Protein AF-A0A9Q3UB35-F1 (afdb_monomer)

pLDDT: mean 80.02, std 16.18, range [38.69, 97.56]

Structure (mmCIF, N/CA/C/O backbone):
data_AF-A0A9Q3UB35-F1
#
_entry.id   AF-A0A9Q3UB35-F1
#
loop_
_atom_site.group_PDB
_atom_site.id
_atom_site.type_symbol
_atom_site.label_atom_id
_atom_site.label_alt_id
_atom_site.label_comp_id
_atom_site.label_asym_id
_atom_site.label_entity_id
_atom_site.label_seq_id
_atom_site.pdbx_PDB_ins_code
_atom_site.Cartn_x
_atom_site.Cartn_y
_atom_site.Cartn_z
_atom_site.occupancy
_atom_site.B_iso_or_equiv
_atom_site.auth_seq_id
_atom_site.auth_comp_id
_atom_site.auth_asym_id
_atom_site.auth_atom_id
_atom_site.pdbx_PDB_model_num
ATOM 1 N N . MET A 1 1 ? 24.089 13.506 -14.325 1.00 38.69 1 MET A N 1
ATOM 2 C CA . MET A 1 1 ? 22.798 12.800 -14.476 1.00 38.69 1 MET A CA 1
ATOM 3 C C . MET A 1 1 ? 21.799 13.393 -13.483 1.00 38.69 1 MET A C 1
ATOM 5 O O . MET A 1 1 ? 21.583 12.792 -12.443 1.00 38.69 1 MET A O 1
ATOM 9 N N . SER A 1 2 ? 21.249 14.590 -13.738 1.00 41.16 2 SER A N 1
ATOM 10 C CA . SER A 1 2 ? 20.480 15.304 -12.686 1.00 41.16 2 SER A CA 1
ATOM 11 C C . SER A 1 2 ? 19.306 16.156 -13.190 1.00 41.16 2 SER A C 1
ATOM 13 O O . SER A 1 2 ? 18.627 16.783 -12.391 1.00 41.16 2 SER A O 1
ATOM 15 N N . ILE A 1 3 ? 19.041 16.184 -14.501 1.00 39.31 3 ILE A N 1
ATOM 16 C CA . ILE A 1 3 ? 18.004 17.052 -15.094 1.00 39.31 3 ILE A CA 1
ATOM 17 C C . ILE A 1 3 ? 16.622 16.367 -15.086 1.00 39.31 3 ILE A C 1
ATOM 19 O O . ILE A 1 3 ? 15.598 17.035 -14.997 1.00 39.31 3 ILE A O 1
ATOM 23 N N . SER A 1 4 ? 16.579 15.028 -15.107 1.00 48.25 4 SER A N 1
ATOM 24 C CA . SER A 1 4 ? 15.322 14.264 -15.140 1.00 48.25 4 SER A CA 1
ATOM 25 C C . SER A 1 4 ? 14.547 14.349 -13.821 1.00 48.25 4 SER A C 1
ATOM 27 O O . SER A 1 4 ? 13.357 14.635 -13.838 1.00 48.25 4 SER A O 1
ATOM 29 N N . CYS A 1 5 ? 15.205 14.158 -12.672 1.00 44.62 5 CYS A N 1
ATOM 30 C CA . CYS A 1 5 ? 14.514 14.096 -11.378 1.00 44.62 5 CYS A CA 1
ATOM 31 C C . CYS A 1 5 ? 13.959 15.455 -10.924 1.00 44.62 5 CYS A C 1
ATOM 33 O O . CYS A 1 5 ? 12.859 15.511 -10.377 1.00 44.62 5 CYS A O 1
ATOM 35 N N . GLU A 1 6 ? 14.672 16.560 -11.180 1.00 51.09 6 GLU A N 1
ATOM 36 C CA . GLU A 1 6 ? 14.170 17.903 -10.853 1.00 51.09 6 GLU A CA 1
ATOM 37 C C . GLU A 1 6 ? 12.922 18.272 -11.660 1.00 51.09 6 GLU A C 1
ATOM 39 O O . GLU A 1 6 ? 12.007 18.905 -11.128 1.00 51.09 6 GLU A O 1
ATOM 44 N N . ASN A 1 7 ? 12.868 17.875 -12.932 1.00 56.03 7 ASN A N 1
ATOM 45 C CA . ASN A 1 7 ? 11.718 18.139 -13.790 1.00 56.03 7 ASN A CA 1
ATOM 46 C C . ASN A 1 7 ? 10.504 17.312 -13.353 1.00 56.03 7 ASN A C 1
ATOM 48 O O . ASN A 1 7 ? 9.412 17.870 -13.238 1.00 56.03 7 ASN A O 1
ATOM 52 N N . THR A 1 8 ? 10.702 16.038 -12.994 1.00 55.38 8 THR A N 1
ATOM 53 C CA . THR A 1 8 ? 9.650 15.175 -12.437 1.00 55.38 8 THR A CA 1
ATOM 54 C C . THR A 1 8 ? 9.109 15.732 -11.118 1.00 55.38 8 THR A C 1
ATOM 56 O O . THR A 1 8 ? 7.895 15.861 -10.955 1.00 55.38 8 THR A O 1
ATOM 59 N N . ALA A 1 9 ? 9.986 1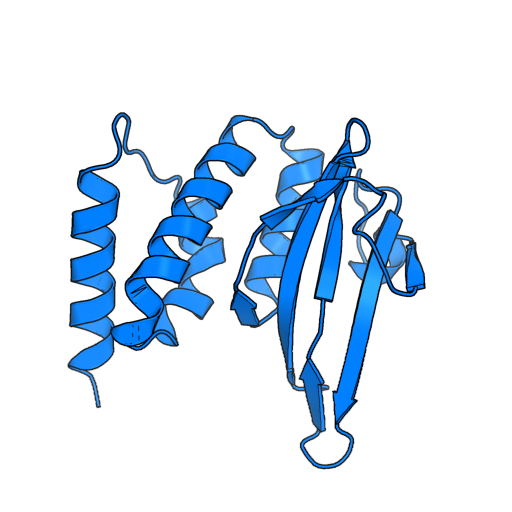6.144 -10.194 1.00 55.88 9 ALA A N 1
ATOM 60 C CA . ALA A 1 9 ? 9.592 16.727 -8.911 1.00 55.88 9 ALA A CA 1
ATOM 61 C C . ALA A 1 9 ? 8.825 18.051 -9.081 1.00 55.88 9 ALA A C 1
ATOM 63 O O . ALA A 1 9 ? 7.776 18.241 -8.466 1.00 55.88 9 ALA A O 1
ATOM 64 N N . LYS A 1 10 ? 9.278 18.945 -9.973 1.00 61.22 10 LYS A N 1
ATOM 65 C CA . LYS A 1 10 ? 8.574 20.200 -10.301 1.00 61.22 10 LYS A CA 1
ATOM 66 C C . LYS A 1 10 ? 7.225 19.941 -10.989 1.00 61.22 10 LYS A C 1
ATOM 68 O O . LYS A 1 10 ? 6.247 20.627 -10.683 1.00 61.22 10 LYS A O 1
ATOM 73 N N . ALA A 1 11 ? 7.136 18.948 -11.878 1.00 61.41 11 ALA A N 1
ATOM 74 C CA . ALA A 1 11 ? 5.893 18.558 -12.550 1.00 61.41 11 ALA A CA 1
ATOM 75 C C . ALA A 1 11 ? 4.868 17.971 -11.568 1.00 61.41 11 ALA A C 1
ATOM 77 O O . ALA A 1 11 ? 3.692 18.341 -11.600 1.00 61.41 11 ALA A O 1
ATOM 78 N N . LEU A 1 12 ? 5.318 17.131 -10.636 1.00 61.31 12 LEU A N 1
ATOM 79 C CA . LEU A 1 12 ? 4.515 16.680 -9.504 1.00 61.31 12 LEU A CA 1
ATOM 80 C C . LEU A 1 12 ? 4.057 17.835 -8.642 1.00 61.31 12 LEU A C 1
ATOM 82 O O . LEU A 1 12 ? 2.859 17.959 -8.441 1.00 61.31 12 LEU A O 1
ATOM 86 N N . GLN A 1 13 ? 4.967 18.692 -8.176 1.00 62.31 13 GLN A N 1
ATOM 87 C CA . GLN A 1 13 ? 4.624 19.834 -7.331 1.00 62.31 13 GLN A CA 1
ATOM 88 C C . GLN A 1 13 ? 3.555 20.708 -8.004 1.00 62.31 13 GLN A C 1
ATOM 90 O O . GLN A 1 13 ? 2.598 21.131 -7.364 1.00 62.31 13 GLN A O 1
ATOM 95 N N . LYS A 1 14 ? 3.652 20.907 -9.325 1.00 64.81 14 LYS A N 1
ATOM 96 C CA . LYS A 1 14 ? 2.642 21.611 -10.126 1.00 64.81 14 LYS A CA 1
ATOM 97 C C . LYS A 1 14 ? 1.292 20.880 -10.165 1.00 64.81 14 LYS A C 1
ATOM 99 O O . LYS A 1 14 ? 0.253 21.524 -10.042 1.00 64.81 14 LYS A O 1
ATOM 104 N N . HIS A 1 15 ? 1.276 19.557 -10.331 1.00 62.09 15 HIS A N 1
ATOM 105 C CA . HIS A 1 15 ? 0.040 18.761 -10.300 1.00 62.09 15 HIS A CA 1
ATOM 106 C C . HIS A 1 15 ? -0.589 18.676 -8.907 1.00 62.09 15 HIS A C 1
ATOM 108 O O . HIS A 1 15 ? -1.813 18.705 -8.785 1.00 62.09 15 HIS A O 1
ATOM 114 N N . LEU A 1 16 ? 0.253 18.592 -7.885 1.00 59.47 16 LEU A N 1
ATOM 115 C CA . LEU A 1 16 ? -0.073 18.622 -6.471 1.00 59.47 16 LEU A CA 1
ATOM 116 C C . LEU A 1 16 ? -0.746 19.950 -6.109 1.00 59.47 16 LEU A C 1
ATOM 118 O O . LEU A 1 16 ? -1.882 19.952 -5.657 1.00 59.47 16 LEU A O 1
ATOM 122 N N . ASN A 1 17 ? -0.147 21.087 -6.465 1.00 59.91 17 ASN A N 1
ATOM 123 C CA . ASN A 1 17 ? -0.713 22.419 -6.210 1.00 59.91 17 ASN A CA 1
ATOM 124 C C . ASN A 1 17 ? -2.111 22.649 -6.831 1.00 59.91 17 ASN A C 1
ATOM 126 O O . ASN A 1 17 ? -2.835 23.533 -6.384 1.00 59.91 17 ASN A O 1
ATOM 130 N N . ASN A 1 18 ? -2.513 21.849 -7.827 1.00 55.00 18 ASN A N 1
ATOM 131 C CA . ASN A 1 18 ? -3.840 21.901 -8.454 1.00 55.00 18 ASN A CA 1
ATOM 132 C C . ASN A 1 18 ? -4.889 20.986 -7.788 1.00 55.00 18 ASN A C 1
ATOM 134 O O . ASN A 1 18 ? -6.039 20.943 -8.230 1.00 55.00 18 ASN A O 1
ATOM 138 N N . ILE A 1 19 ? -4.525 20.221 -6.757 1.00 54.81 19 ILE A N 1
ATOM 139 C CA . ILE A 1 19 ? -5.472 19.423 -5.974 1.00 54.81 19 ILE A CA 1
ATOM 140 C C . ILE A 1 19 ? -6.062 20.340 -4.880 1.00 54.81 19 ILE A C 1
ATOM 142 O O . ILE A 1 19 ? -5.319 20.822 -4.025 1.00 54.81 19 ILE A O 1
ATOM 146 N N . PRO A 1 20 ? -7.384 20.605 -4.872 1.00 40.97 20 PRO A N 1
ATOM 147 C CA . PRO A 1 20 ? -7.992 21.514 -3.901 1.00 40.97 20 PRO A CA 1
ATOM 148 C C . PRO A 1 20 ? -7.816 20.994 -2.461 1.00 40.97 20 PRO A C 1
ATOM 150 O O . PRO A 1 20 ? -8.065 19.817 -2.195 1.00 40.97 20 PRO A O 1
ATOM 153 N N . ASN A 1 21 ? -7.423 21.893 -1.543 1.00 47.34 21 ASN A N 1
ATOM 154 C CA . ASN A 1 21 ? -7.006 21.653 -0.143 1.00 47.34 21 ASN A CA 1
ATOM 155 C C . ASN A 1 21 ? -5.607 21.037 0.049 1.00 47.34 21 ASN A C 1
ATOM 157 O O . ASN A 1 21 ? -5.416 20.148 0.881 1.00 47.34 21 ASN A O 1
ATOM 161 N N . HIS A 1 22 ? -4.622 21.527 -0.706 1.00 48.72 22 HIS A N 1
ATOM 162 C CA . HIS A 1 22 ? -3.249 21.036 -0.674 1.00 48.72 22 HIS A CA 1
ATOM 163 C C . HIS A 1 22 ? -2.467 21.443 0.584 1.00 48.72 22 HIS A C 1
ATOM 165 O O . HIS A 1 22 ? -1.704 22.404 0.593 1.00 48.72 22 HIS A O 1
ATOM 171 N N . GLN A 1 23 ? -2.593 20.649 1.638 1.00 53.19 23 GLN A N 1
ATOM 172 C CA . GLN A 1 23 ? -1.418 20.288 2.419 1.00 53.19 23 GLN A CA 1
ATOM 173 C C . GL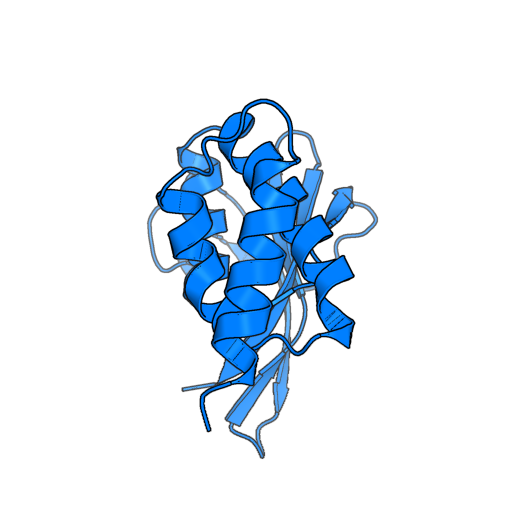N A 1 23 ? -1.195 18.808 2.163 1.00 53.19 23 GLN A C 1
ATOM 175 O O . GLN A 1 23 ? -1.849 17.953 2.757 1.00 53.19 23 GLN A O 1
ATOM 180 N N . ALA A 1 24 ? -0.312 18.508 1.211 1.00 55.25 24 ALA A N 1
ATOM 181 C CA . ALA A 1 24 ? 0.323 17.208 1.235 1.00 55.25 24 ALA A CA 1
ATOM 182 C C . ALA A 1 24 ? 0.959 17.068 2.616 1.00 55.25 24 ALA A C 1
ATOM 184 O O . ALA A 1 24 ? 1.761 17.926 2.986 1.00 55.25 24 ALA A O 1
ATOM 185 N N . SER A 1 25 ? 0.550 16.075 3.405 1.00 62.50 25 SER A N 1
ATOM 186 C CA . SER A 1 25 ? 1.221 15.872 4.681 1.00 62.50 25 SER A CA 1
ATOM 187 C C . SER A 1 25 ? 2.685 15.537 4.392 1.00 62.50 25 SER A C 1
ATOM 189 O O . SER A 1 25 ? 2.990 14.835 3.418 1.00 62.50 25 SER A O 1
ATOM 191 N N . GLU A 1 26 ? 3.587 16.023 5.240 1.00 62.22 26 GLU A N 1
ATOM 192 C CA . GLU A 1 26 ? 4.998 15.624 5.199 1.00 62.22 26 GLU A CA 1
ATOM 193 C C . GLU A 1 26 ? 5.121 14.094 5.205 1.00 62.22 26 GLU A C 1
ATOM 195 O O . GLU A 1 26 ? 5.903 13.528 4.455 1.00 62.22 26 GLU A O 1
ATOM 200 N N . ILE A 1 27 ? 4.234 13.404 5.930 1.00 62.97 27 ILE A N 1
ATOM 201 C CA . ILE A 1 27 ? 4.218 11.943 6.030 1.00 62.97 27 ILE A CA 1
ATOM 202 C C . ILE A 1 27 ? 4.005 11.287 4.664 1.00 62.97 27 ILE A C 1
ATOM 204 O O . ILE A 1 27 ? 4.757 10.379 4.321 1.00 62.97 27 ILE A O 1
ATOM 208 N N . THR A 1 28 ? 3.007 11.7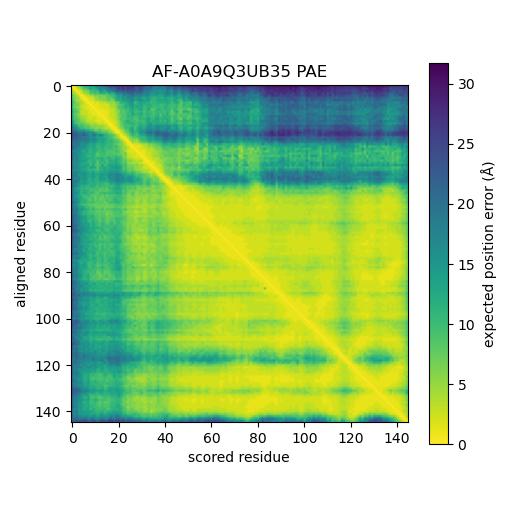13 3.883 1.00 65.75 28 THR A N 1
ATOM 209 C CA . THR A 1 28 ? 2.751 11.125 2.560 1.00 65.75 28 THR A CA 1
ATOM 210 C C . THR A 1 28 ? 3.886 11.439 1.591 1.00 65.75 28 THR A C 1
ATOM 212 O O . THR A 1 28 ? 4.277 10.554 0.835 1.00 65.75 28 THR A O 1
ATOM 215 N N . LEU A 1 29 ? 4.450 12.651 1.628 1.00 67.31 29 LEU A N 1
ATOM 216 C CA . LEU A 1 29 ? 5.610 12.993 0.801 1.00 67.31 29 LEU A CA 1
ATOM 217 C C . LEU A 1 29 ? 6.824 12.120 1.151 1.00 67.31 29 LEU A C 1
ATOM 219 O O . LEU A 1 29 ? 7.415 11.542 0.242 1.00 67.31 29 LEU A O 1
ATOM 223 N N . ASP A 1 30 ? 7.095 11.906 2.439 1.00 68.19 30 ASP A N 1
ATOM 224 C CA . ASP A 1 30 ? 8.153 11.010 2.917 1.00 68.19 30 ASP A CA 1
ATOM 225 C C . ASP A 1 30 ? 7.935 9.558 2.466 1.00 68.19 30 ASP A C 1
ATOM 227 O O . ASP A 1 30 ? 8.884 8.870 2.099 1.00 68.19 30 ASP A O 1
ATOM 231 N N . CYS A 1 31 ? 6.693 9.041 2.483 1.00 67.38 31 CYS A N 1
ATOM 232 C CA . CYS A 1 31 ? 6.445 7.681 1.977 1.00 67.38 31 CYS A CA 1
ATOM 233 C C . CYS A 1 31 ? 6.634 7.600 0.444 1.00 67.38 31 CYS A C 1
ATOM 235 O O . CYS A 1 31 ? 6.826 6.509 -0.084 1.00 67.38 31 CYS A O 1
ATOM 237 N N . MET A 1 32 ? 6.543 8.721 -0.282 1.00 67.69 32 MET A N 1
ATOM 238 C CA . MET A 1 32 ? 6.627 8.767 -1.746 1.00 67.69 32 MET A CA 1
ATOM 239 C C . MET A 1 32 ? 8.019 9.109 -2.280 1.00 67.69 32 MET A C 1
ATOM 241 O O . MET A 1 32 ? 8.303 8.783 -3.431 1.00 67.69 32 MET A O 1
ATOM 245 N N . GLU A 1 33 ? 8.887 9.734 -1.488 1.00 67.00 33 GLU A N 1
ATOM 246 C CA . GLU A 1 33 ? 10.227 10.170 -1.901 1.00 67.00 33 GLU A CA 1
ATOM 247 C C . GLU A 1 33 ? 11.043 9.088 -2.650 1.00 67.00 33 GLU A C 1
ATOM 249 O O . GLU A 1 33 ? 11.540 9.381 -3.746 1.00 67.00 33 GLU A O 1
ATOM 254 N N . PRO A 1 34 ? 11.093 7.813 -2.198 1.00 62.22 34 PRO A N 1
ATOM 255 C CA . PRO A 1 34 ? 11.832 6.760 -2.902 1.00 62.22 34 PRO A CA 1
ATOM 256 C C . PRO A 1 34 ? 11.248 6.421 -4.280 1.00 62.22 34 PRO A C 1
ATOM 258 O O . PRO A 1 34 ? 11.960 5.941 -5.167 1.00 62.22 34 PRO A O 1
ATOM 261 N N . TYR A 1 35 ? 9.944 6.650 -4.458 1.00 65.62 35 TYR A N 1
ATOM 262 C CA . TYR A 1 35 ? 9.231 6.424 -5.709 1.00 65.62 35 TYR A CA 1
ATOM 263 C C . TYR A 1 35 ? 9.467 7.583 -6.678 1.00 65.62 35 TYR A C 1
ATOM 265 O O . TYR A 1 35 ? 9.831 7.334 -7.825 1.00 65.62 35 TYR A O 1
ATOM 273 N N . LEU A 1 36 ? 9.371 8.834 -6.207 1.00 63.34 36 LEU A N 1
ATOM 274 C CA . LEU A 1 36 ? 9.583 10.050 -7.007 1.00 63.34 36 LEU A CA 1
ATOM 275 C C . LEU A 1 36 ? 10.959 10.074 -7.688 1.00 63.34 36 LEU A C 1
ATOM 277 O O . LEU A 1 36 ? 11.063 10.476 -8.845 1.00 63.34 36 LEU A O 1
ATOM 281 N N . ALA A 1 37 ? 11.996 9.582 -7.004 1.00 61.97 37 ALA A N 1
ATOM 282 C CA . ALA A 1 37 ? 13.358 9.513 -7.533 1.00 61.97 37 ALA A CA 1
ATOM 283 C C . ALA A 1 37 ? 13.536 8.524 -8.706 1.00 61.97 37 ALA A C 1
ATOM 285 O O . ALA A 1 37 ? 14.543 8.590 -9.409 1.00 61.97 37 ALA A O 1
ATOM 286 N N . LYS A 1 38 ? 12.584 7.602 -8.917 1.00 59.22 38 LYS A N 1
ATOM 287 C CA . LYS A 1 38 ? 12.678 6.492 -9.884 1.00 59.22 38 LYS A CA 1
ATOM 288 C C . LYS A 1 38 ? 11.685 6.602 -11.051 1.00 59.22 38 LYS A C 1
ATOM 290 O O . LYS A 1 38 ? 11.601 5.674 -11.858 1.00 59.22 38 LYS A O 1
ATOM 295 N N . VAL A 1 39 ? 10.908 7.689 -11.148 1.00 60.06 39 VAL A N 1
ATOM 296 C CA . VAL A 1 39 ? 9.875 7.852 -12.189 1.00 60.06 39 VAL A CA 1
ATOM 297 C C . VAL A 1 39 ? 10.372 8.695 -13.375 1.00 60.06 39 VAL A C 1
ATOM 299 O O . VAL A 1 39 ? 10.751 9.852 -13.206 1.00 60.06 39 VAL A O 1
ATOM 302 N N . ASN A 1 40 ? 10.293 8.130 -14.586 1.00 61.44 40 ASN A N 1
ATOM 303 C CA . ASN A 1 40 ? 10.452 8.849 -15.862 1.00 61.44 40 ASN A CA 1
ATOM 304 C C . ASN A 1 40 ? 9.102 9.437 -16.332 1.00 61.44 40 ASN A C 1
ATOM 306 O O . ASN A 1 40 ? 8.048 8.911 -15.966 1.00 61.44 40 ASN A O 1
ATOM 310 N N . ASP A 1 41 ? 9.121 10.476 -17.178 1.00 59.03 41 ASP A N 1
ATOM 311 C CA . ASP A 1 41 ? 7.939 11.266 -17.590 1.00 59.03 41 ASP A CA 1
ATOM 312 C C . ASP A 1 41 ? 6.718 10.435 -18.049 1.00 59.03 41 ASP A C 1
ATOM 314 O O . ASP A 1 41 ? 5.582 10.758 -17.693 1.00 59.03 41 ASP A O 1
ATOM 318 N N . ASP A 1 42 ? 6.920 9.296 -18.722 1.00 58.81 42 ASP A N 1
ATOM 319 C CA . ASP A 1 42 ? 5.835 8.417 -19.206 1.00 58.81 42 ASP A CA 1
ATOM 320 C C . ASP A 1 42 ? 4.972 7.802 -18.088 1.00 58.81 42 ASP A C 1
ATOM 322 O O . ASP A 1 42 ? 3.860 7.309 -18.311 1.00 58.81 42 ASP A O 1
ATOM 326 N N . ARG A 1 43 ? 5.467 7.828 -16.848 1.00 66.81 43 ARG A N 1
ATOM 327 C CA . ARG A 1 43 ? 4.793 7.267 -15.670 1.00 66.81 43 ARG A CA 1
ATOM 328 C C . ARG A 1 43 ? 4.208 8.340 -14.748 1.00 66.81 43 ARG A C 1
ATOM 330 O O . ARG A 1 43 ? 3.579 7.993 -13.745 1.00 66.81 43 ARG A O 1
ATOM 337 N N . LEU A 1 44 ? 4.309 9.621 -15.116 1.00 68.75 44 LEU A N 1
ATOM 338 C CA . LEU A 1 44 ? 3.796 10.750 -14.332 1.00 68.75 44 LEU A CA 1
ATOM 339 C C . LEU A 1 44 ? 2.284 10.639 -14.062 1.00 68.75 44 LEU A C 1
ATOM 341 O O . LEU A 1 44 ? 1.816 10.942 -12.968 1.00 68.75 44 LEU A O 1
ATOM 345 N N . GLN A 1 45 ? 1.505 10.144 -15.027 1.00 68.56 45 GLN A N 1
ATOM 346 C CA . GLN A 1 45 ? 0.059 9.953 -14.857 1.00 68.56 45 GLN A CA 1
ATOM 347 C C . GLN A 1 45 ? -0.294 8.915 -13.776 1.00 68.56 45 GLN A C 1
ATOM 349 O O . GLN A 1 45 ? -1.225 9.125 -12.994 1.00 68.56 45 GLN A O 1
ATOM 354 N N . TYR A 1 46 ? 0.462 7.814 -13.702 1.00 73.19 46 TYR A N 1
ATOM 355 C CA . TYR A 1 46 ? 0.278 6.778 -12.684 1.00 73.19 46 TYR A CA 1
ATOM 356 C C . TYR A 1 46 ? 0.677 7.307 -11.320 1.00 73.19 46 TYR A C 1
ATOM 358 O O . TYR A 1 46 ? -0.046 7.123 -10.350 1.00 73.19 46 TYR A O 1
ATOM 366 N N . LEU A 1 47 ? 1.770 8.055 -11.286 1.00 74.88 47 LEU A N 1
ATOM 367 C CA . LEU A 1 47 ? 2.260 8.712 -10.096 1.00 74.88 47 LEU A CA 1
ATOM 368 C C . LEU A 1 47 ? 1.240 9.710 -9.533 1.00 74.88 47 LEU A C 1
ATOM 370 O O . LEU A 1 47 ? 0.853 9.577 -8.381 1.00 74.88 47 LEU A O 1
ATOM 374 N N . VAL A 1 48 ? 0.685 10.613 -10.348 1.00 76.38 48 VAL A N 1
ATOM 375 C CA . VAL A 1 48 ? -0.377 11.543 -9.915 1.00 76.38 48 VAL A CA 1
ATOM 376 C C . VAL A 1 48 ? -1.610 10.796 -9.394 1.00 76.38 48 VAL A C 1
ATOM 378 O O . VAL A 1 48 ? -2.218 11.211 -8.402 1.00 76.38 48 VAL A O 1
ATOM 381 N N . LYS A 1 49 ? -2.008 9.701 -10.053 1.00 83.25 49 LYS A N 1
ATOM 382 C CA . LYS A 1 49 ? -3.130 8.860 -9.611 1.00 83.25 49 LYS A CA 1
ATOM 383 C C . LYS A 1 49 ? -2.841 8.211 -8.254 1.00 83.25 49 LYS A C 1
ATOM 385 O O . LYS A 1 49 ? -3.690 8.285 -7.363 1.00 83.25 49 LYS A O 1
ATOM 390 N N . ASP A 1 50 ? -1.668 7.608 -8.104 1.00 85.75 50 ASP A N 1
ATOM 391 C CA . ASP A 1 50 ? -1.220 6.935 -6.887 1.00 85.75 50 ASP A CA 1
ATOM 392 C C . ASP A 1 50 ? -1.136 7.943 -5.731 1.00 85.75 50 ASP A C 1
ATOM 394 O O . ASP A 1 50 ? -1.724 7.722 -4.674 1.00 85.75 50 ASP A O 1
ATOM 398 N N . THR A 1 51 ? -0.542 9.116 -5.962 1.00 80.62 51 THR A N 1
ATOM 399 C CA . THR A 1 51 ? -0.456 10.208 -4.985 1.00 80.62 51 THR A CA 1
ATOM 400 C C . THR A 1 51 ? -1.831 10.678 -4.506 1.00 80.62 51 THR A C 1
ATOM 402 O O . THR A 1 51 ? -2.078 10.796 -3.305 1.00 80.62 51 THR A O 1
ATOM 405 N N . LYS A 1 52 ? -2.777 10.899 -5.429 1.00 83.06 52 LYS A N 1
ATOM 406 C CA . LYS A 1 52 ? -4.158 11.273 -5.076 1.00 83.06 52 LYS A CA 1
ATOM 407 C C . LYS A 1 52 ? -4.832 10.212 -4.211 1.00 83.06 52 LYS A C 1
ATOM 409 O O . LYS A 1 52 ? -5.602 10.551 -3.310 1.00 83.06 52 LYS A O 1
ATOM 414 N N . LEU A 1 53 ? -4.581 8.935 -4.494 1.00 89.19 53 LEU A N 1
ATOM 415 C CA . LEU A 1 53 ? -5.105 7.847 -3.681 1.00 89.19 53 LEU A CA 1
ATOM 416 C C . LEU A 1 53 ? -4.479 7.854 -2.281 1.00 89.19 53 LEU A C 1
ATOM 418 O O . LEU A 1 53 ? -5.222 7.749 -1.307 1.00 89.19 53 LEU A O 1
ATOM 422 N N . LEU A 1 54 ? -3.164 8.042 -2.168 1.00 88.56 54 LEU A N 1
ATOM 423 C CA . LEU A 1 54 ? -2.467 8.083 -0.881 1.00 88.56 54 LEU A CA 1
ATOM 424 C C . LEU A 1 54 ? -2.976 9.207 0.024 1.00 88.56 54 LEU A C 1
ATOM 426 O O . LEU A 1 54 ? -3.362 8.919 1.153 1.00 88.56 54 LEU A O 1
ATOM 430 N N . PHE A 1 55 ? -3.137 10.434 -0.481 1.00 84.69 55 PHE A N 1
ATOM 431 C CA . PHE A 1 55 ? -3.721 11.521 0.322 1.00 84.69 55 PHE A CA 1
ATOM 432 C C . PHE A 1 55 ? -5.136 11.216 0.798 1.00 84.69 55 PHE A C 1
ATOM 434 O O . PHE A 1 55 ? -5.514 11.497 1.937 1.00 84.69 55 PHE A O 1
ATOM 441 N N . ARG A 1 56 ? -5.954 10.615 -0.074 1.00 86.62 56 ARG A N 1
ATOM 442 C CA . ARG A 1 56 ? -7.296 10.188 0.323 1.00 86.62 56 ARG A CA 1
ATOM 443 C C . ARG A 1 56 ? -7.238 9.118 1.405 1.00 86.62 56 ARG A C 1
ATOM 445 O O . ARG A 1 56 ? -8.113 9.109 2.267 1.00 86.62 56 ARG A O 1
ATOM 452 N N . LEU A 1 57 ? -6.279 8.205 1.348 1.00 89.44 57 LEU A N 1
ATOM 453 C CA . LEU A 1 57 ? -6.137 7.150 2.339 1.00 89.44 57 LEU A CA 1
ATOM 454 C C . LEU A 1 57 ? -5.648 7.692 3.671 1.00 89.44 57 LEU A C 1
ATOM 456 O O . LEU A 1 57 ? -6.303 7.432 4.673 1.00 89.44 57 LEU A O 1
ATOM 460 N N . GLU A 1 58 ? -4.605 8.508 3.682 1.00 88.44 58 GLU A N 1
ATOM 461 C CA . GLU A 1 58 ? -4.108 9.150 4.894 1.00 88.44 58 GLU A CA 1
ATOM 462 C C . GLU A 1 58 ? -5.214 9.903 5.641 1.00 88.44 58 GLU A C 1
ATOM 464 O O . GLU A 1 58 ? -5.397 9.722 6.842 1.00 88.44 58 GLU A O 1
ATOM 469 N N . ARG A 1 59 ? -6.017 10.694 4.916 1.00 86.44 59 ARG A N 1
ATOM 470 C CA . ARG A 1 59 ? -7.077 11.504 5.528 1.00 86.44 59 ARG A CA 1
ATOM 471 C C . ARG A 1 59 ? -8.228 10.674 6.103 1.00 86.44 59 ARG A C 1
ATOM 473 O O . ARG A 1 59 ? -8.880 11.105 7.048 1.00 86.44 59 ARG A O 1
ATOM 480 N N . ASN A 1 60 ? -8.547 9.532 5.491 1.00 87.50 60 ASN A N 1
ATOM 481 C CA . ASN A 1 60 ? -9.751 8.760 5.827 1.00 87.50 60 ASN A CA 1
ATOM 482 C C . ASN A 1 60 ? -9.464 7.495 6.649 1.00 87.50 60 ASN A C 1
ATOM 484 O O . ASN A 1 60 ? -10.392 6.906 7.209 1.00 87.50 60 ASN A O 1
ATOM 488 N N . LEU A 1 61 ? -8.216 7.031 6.701 1.00 89.00 61 LEU A N 1
ATOM 489 C CA . LEU A 1 61 ? -7.835 5.868 7.490 1.00 89.00 61 LEU A CA 1
ATOM 490 C C . LEU A 1 61 ? -7.483 6.279 8.917 1.00 89.00 61 LEU A C 1
ATOM 492 O O . LEU A 1 61 ? -6.897 7.322 9.182 1.00 89.00 61 LEU A O 1
ATOM 496 N N . LYS A 1 62 ? -7.809 5.403 9.871 1.00 90.19 62 LYS A N 1
ATOM 497 C CA . LYS A 1 62 ? -7.302 5.548 11.238 1.00 90.19 62 LYS A CA 1
ATOM 498 C C . LYS A 1 62 ? -5.782 5.402 11.204 1.00 90.19 62 LYS A C 1
ATOM 500 O O . LYS A 1 62 ? -5.300 4.460 10.579 1.00 90.19 62 LYS A O 1
ATOM 505 N N . LYS A 1 63 ? -5.061 6.233 11.964 1.00 88.31 63 LYS A N 1
ATOM 506 C CA . LYS A 1 63 ? -3.588 6.216 12.057 1.00 88.31 63 LYS A CA 1
ATOM 507 C C . LYS A 1 63 ? -3.002 4.801 12.178 1.00 88.31 63 LYS A C 1
ATOM 509 O O . LYS A 1 63 ? -2.204 4.391 11.356 1.00 88.31 63 LYS A O 1
ATOM 514 N N . LYS A 1 64 ? -3.561 3.975 13.067 1.00 89.06 64 LYS A N 1
ATOM 515 C CA . LYS A 1 64 ? -3.151 2.569 13.268 1.00 89.06 64 LYS A CA 1
ATOM 516 C C . LYS A 1 64 ? -3.238 1.639 12.038 1.00 89.06 64 LYS A C 1
ATOM 518 O O . LYS A 1 64 ? -2.683 0.547 12.069 1.00 89.06 64 LYS A O 1
ATOM 523 N N . ILE A 1 65 ? -4.011 2.008 11.015 1.00 90.94 65 ILE A N 1
ATOM 524 C CA . ILE A 1 65 ? -4.117 1.304 9.723 1.00 90.94 65 ILE A CA 1
ATOM 525 C C . ILE A 1 65 ? -3.272 2.003 8.655 1.00 90.94 65 ILE A C 1
ATOM 527 O O . ILE A 1 65 ? -2.776 1.336 7.755 1.00 90.94 65 ILE A O 1
ATOM 531 N N . TRP A 1 66 ? -3.090 3.320 8.763 1.00 91.12 66 TRP A N 1
ATOM 532 C CA . TRP A 1 66 ? -2.213 4.090 7.887 1.00 91.12 66 TRP A CA 1
ATOM 533 C C . TRP A 1 66 ? -0.729 3.795 8.128 1.00 91.12 66 TRP A C 1
ATOM 535 O O . TRP A 1 66 ? 0.001 3.604 7.162 1.00 91.12 66 TRP A O 1
ATOM 545 N N . ASP A 1 67 ? -0.288 3.672 9.383 1.00 89.75 67 ASP A N 1
ATOM 546 C CA . ASP A 1 67 ? 1.132 3.460 9.701 1.00 89.75 67 ASP A CA 1
ATOM 547 C C . ASP A 1 67 ? 1.717 2.207 9.004 1.00 89.75 67 ASP A C 1
ATOM 549 O O . ASP A 1 67 ? 2.778 2.316 8.391 1.00 89.75 67 ASP A O 1
ATOM 553 N N . PRO A 1 68 ? 1.038 1.037 8.989 1.00 91.00 68 PRO A N 1
ATOM 554 C CA . PRO A 1 68 ? 1.497 -0.123 8.219 1.00 91.00 68 PRO A CA 1
ATOM 555 C C . PRO A 1 68 ? 1.487 0.090 6.700 1.00 91.00 68 PRO A C 1
ATOM 557 O O . PRO A 1 68 ? 2.319 -0.480 6.006 1.00 91.00 68 PRO A O 1
ATOM 560 N N . VAL A 1 69 ? 0.557 0.900 6.175 1.00 92.25 69 VAL A N 1
ATOM 561 C CA . VAL A 1 69 ? 0.526 1.248 4.745 1.00 92.25 69 VAL A CA 1
ATOM 562 C C . VAL A 1 69 ? 1.746 2.083 4.386 1.00 92.25 69 VAL A C 1
ATOM 564 O O . VAL A 1 69 ? 2.443 1.746 3.440 1.00 92.25 69 VAL A O 1
ATOM 567 N N . CYS A 1 70 ? 2.039 3.136 5.148 1.00 90.00 70 CYS A N 1
ATOM 568 C CA . CYS A 1 70 ? 3.217 3.953 4.877 1.00 90.00 70 CYS A CA 1
ATOM 569 C C . CYS A 1 70 ? 4.515 3.153 5.048 1.00 90.00 70 CYS A C 1
ATOM 571 O O . CYS A 1 70 ? 5.443 3.347 4.270 1.00 90.00 70 CYS A O 1
ATOM 573 N N . TRP A 1 71 ? 4.575 2.229 6.014 1.00 88.69 71 TRP A N 1
ATOM 574 C CA . TRP A 1 71 ? 5.726 1.337 6.151 1.00 88.69 71 TRP A CA 1
ATOM 575 C C . TRP A 1 71 ? 5.971 0.530 4.870 1.00 88.69 71 TRP A C 1
ATOM 577 O O . TRP A 1 71 ? 7.072 0.583 4.336 1.00 88.69 71 TRP A O 1
ATOM 587 N N . GLU A 1 72 ? 4.936 -0.122 4.329 1.00 91.44 72 GLU A N 1
ATOM 588 C CA . GLU A 1 72 ? 5.047 -0.906 3.087 1.00 91.44 72 GLU A CA 1
ATOM 589 C C . GLU A 1 72 ? 5.614 -0.077 1.927 1.00 91.44 72 GLU A C 1
ATOM 591 O O . GLU A 1 72 ? 6.459 -0.541 1.168 1.00 91.44 72 GLU A O 1
ATOM 596 N N . LEU A 1 73 ? 5.153 1.170 1.801 1.00 89.12 73 LEU A N 1
ATOM 597 C CA . LEU A 1 73 ? 5.540 2.076 0.718 1.00 89.12 73 LEU A CA 1
ATOM 598 C C . LEU A 1 73 ? 6.957 2.646 0.885 1.00 89.12 73 LEU A C 1
ATOM 600 O O . LEU A 1 73 ? 7.560 3.060 -0.099 1.00 89.12 73 LEU A O 1
ATOM 604 N N . ARG A 1 74 ? 7.489 2.685 2.113 1.00 85.88 74 ARG A N 1
ATOM 605 C CA . ARG A 1 74 ? 8.852 3.167 2.396 1.00 85.88 74 ARG A CA 1
ATOM 606 C C . ARG A 1 74 ? 9.909 2.092 2.184 1.00 85.88 74 ARG A C 1
ATOM 608 O O . ARG A 1 74 ? 10.998 2.396 1.711 1.00 85.88 74 ARG A O 1
ATOM 615 N N . GLU A 1 75 ? 9.601 0.856 2.557 1.00 85.81 75 GLU A N 1
ATOM 616 C CA . GLU A 1 75 ? 10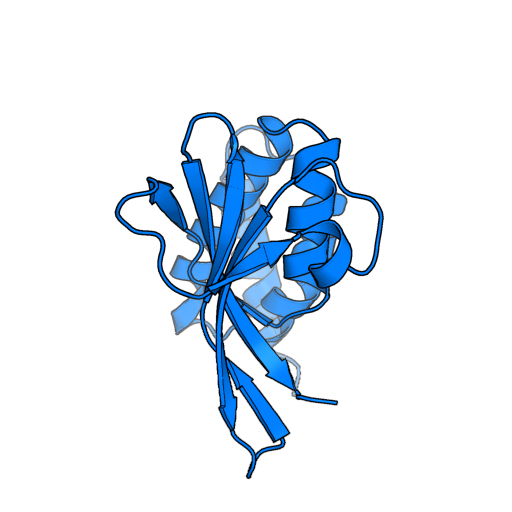.568 -0.250 2.537 1.00 85.81 75 GLU A CA 1
ATOM 617 C C . GLU A 1 75 ? 10.730 -0.869 1.147 1.00 85.81 75 GLU A C 1
ATOM 619 O O . GLU A 1 75 ? 11.697 -1.586 0.881 1.00 85.81 75 GLU A O 1
ATOM 624 N N . HIS A 1 76 ? 9.765 -0.640 0.258 1.00 86.75 76 HIS A N 1
ATOM 625 C CA . HIS A 1 76 ? 9.686 -1.305 -1.034 1.00 86.75 76 HIS A CA 1
ATOM 626 C C . HIS A 1 76 ? 9.520 -0.288 -2.160 1.00 86.75 76 HIS A C 1
ATOM 628 O O . HIS A 1 76 ? 8.879 0.752 -2.006 1.00 86.75 76 HIS A O 1
ATOM 634 N N . GLY A 1 77 ? 10.061 -0.604 -3.339 1.00 85.62 77 GLY A N 1
ATOM 635 C CA . GLY A 1 77 ? 9.607 0.056 -4.556 1.00 85.62 77 GLY A CA 1
ATOM 636 C C . GLY A 1 77 ? 8.136 -0.285 -4.769 1.00 85.62 77 GLY A C 1
ATOM 637 O O . GLY A 1 77 ? 7.759 -1.449 -4.640 1.00 85.62 77 GLY A O 1
ATOM 638 N N . PHE A 1 78 ? 7.302 0.710 -5.067 1.00 88.19 78 PHE A N 1
ATOM 639 C CA . PHE A 1 78 ? 5.865 0.505 -5.219 1.00 88.19 78 PHE A CA 1
ATOM 640 C C . PHE A 1 78 ? 5.293 1.248 -6.419 1.00 88.19 78 PHE A C 1
ATOM 642 O O . PHE A 1 78 ? 5.856 2.235 -6.881 1.00 88.19 78 PHE A O 1
ATOM 649 N N . GLY A 1 79 ? 4.127 0.815 -6.891 1.00 86.75 79 GLY A N 1
ATOM 650 C CA . GLY A 1 79 ? 3.329 1.567 -7.853 1.00 86.75 79 GLY A CA 1
ATOM 651 C C . GLY A 1 79 ? 1.984 0.911 -8.142 1.00 86.75 79 GLY A C 1
ATOM 652 O O . GLY A 1 79 ? 1.642 -0.130 -7.576 1.00 86.75 79 GLY A O 1
ATOM 653 N N . ASN A 1 80 ? 1.223 1.524 -9.051 1.00 88.50 80 ASN A N 1
ATOM 654 C CA . ASN A 1 80 ? -0.052 0.995 -9.547 1.00 88.50 80 ASN A CA 1
ATOM 655 C C . ASN A 1 80 ? -1.037 0.687 -8.407 1.00 88.50 80 ASN A C 1
ATOM 657 O O . ASN A 1 80 ? -1.598 -0.414 -8.295 1.00 88.50 80 ASN A O 1
ATOM 661 N N . LEU A 1 81 ? -1.221 1.687 -7.546 1.00 93.25 81 LEU A N 1
ATOM 662 C CA . LEU A 1 81 ? -2.055 1.580 -6.365 1.00 93.25 81 LEU A CA 1
ATOM 663 C C . LEU A 1 81 ? -3.532 1.522 -6.761 1.00 93.25 81 LEU A C 1
ATOM 665 O O . LEU A 1 81 ? -4.021 2.275 -7.612 1.00 93.25 81 LEU A O 1
ATOM 669 N N . ALA A 1 82 ? -4.279 0.632 -6.112 1.00 95.25 82 ALA A N 1
ATOM 670 C CA . ALA A 1 82 ? -5.715 0.518 -6.340 1.00 95.25 82 ALA A CA 1
ATOM 671 C C . ALA A 1 82 ? -6.469 0.075 -5.087 1.00 95.25 82 ALA A C 1
ATOM 673 O O . ALA A 1 82 ? -6.005 -0.772 -4.327 1.00 95.25 82 ALA A O 1
ATOM 674 N N . LEU A 1 83 ? -7.681 0.602 -4.907 1.00 96.19 83 LEU A N 1
ATOM 675 C CA . LEU A 1 83 ? -8.626 0.057 -3.937 1.00 96.19 83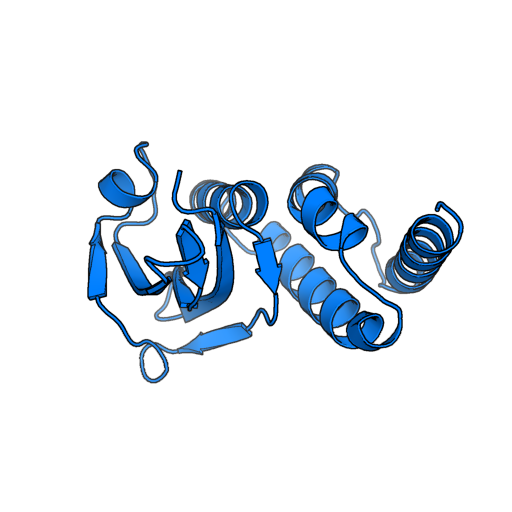 LEU A CA 1
ATOM 676 C C . LEU A 1 83 ? -9.404 -1.078 -4.572 1.00 96.19 83 LEU A C 1
ATOM 678 O O . LEU A 1 83 ? -10.035 -0.898 -5.612 1.00 96.19 83 LEU A O 1
ATOM 682 N N . VAL A 1 84 ? -9.369 -2.233 -3.922 1.00 96.81 84 VAL A N 1
ATOM 683 C CA . VAL A 1 84 ? -10.002 -3.449 -4.418 1.00 96.81 84 VAL A CA 1
ATOM 684 C 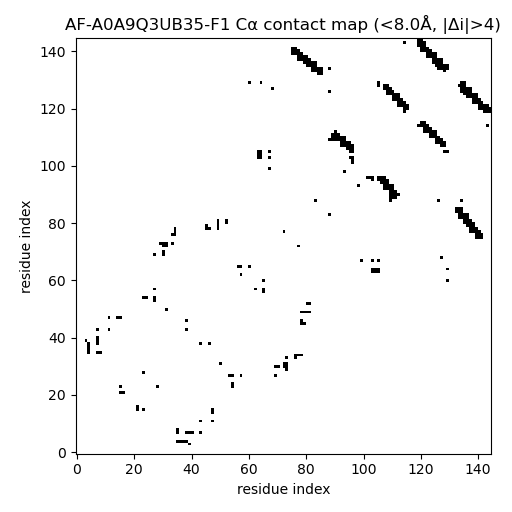C . VAL A 1 84 ? -10.833 -4.117 -3.327 1.00 96.81 84 VAL A C 1
ATOM 686 O O . VAL A 1 84 ? -10.595 -3.937 -2.129 1.00 96.81 84 VAL A O 1
ATOM 689 N N . GLY A 1 85 ? -11.846 -4.873 -3.743 1.00 96.25 85 GLY A N 1
ATOM 690 C CA . GLY A 1 85 ? -12.620 -5.730 -2.849 1.00 96.25 85 GLY A CA 1
ATOM 691 C C . GLY A 1 85 ? -11.966 -7.101 -2.672 1.00 96.25 85 GLY A C 1
ATOM 692 O O . GLY A 1 85 ? -11.064 -7.475 -3.424 1.00 96.25 85 GLY A O 1
ATOM 693 N N . ARG A 1 86 ? -12.445 -7.878 -1.692 1.00 94.25 86 ARG A N 1
ATOM 694 C CA . ARG A 1 86 ? -11.930 -9.223 -1.373 1.00 94.25 86 ARG A CA 1
ATOM 695 C C . ARG A 1 86 ? -11.866 -10.169 -2.580 1.00 94.25 86 ARG A C 1
ATOM 697 O O . ARG A 1 86 ? -10.975 -11.014 -2.622 1.00 94.25 86 ARG A O 1
ATOM 704 N N . GLN A 1 87 ? -12.784 -10.029 -3.531 1.00 94.94 87 GLN A N 1
ATOM 705 C CA . GLN A 1 87 ? -12.877 -10.822 -4.759 1.00 94.94 87 GLN A CA 1
ATOM 706 C C . GLN A 1 87 ? -11.686 -10.641 -5.708 1.00 94.94 87 GLN A C 1
ATOM 708 O O . GLN A 1 87 ? -11.436 -11.500 -6.540 1.00 94.94 87 GLN A O 1
ATOM 713 N N . SER A 1 88 ? -10.945 -9.539 -5.579 1.00 94.56 88 SER A N 1
ATOM 714 C CA . SER A 1 88 ? -9.764 -9.243 -6.397 1.00 94.56 88 SER A CA 1
ATOM 715 C C . SER A 1 88 ? -8.454 -9.463 -5.635 1.00 94.56 88 SER A C 1
ATOM 717 O O . SER A 1 88 ? -7.402 -9.019 -6.087 1.00 94.56 88 SER A O 1
ATOM 719 N N . VAL A 1 89 ? -8.522 -10.086 -4.454 1.00 95.56 89 VAL A N 1
ATOM 720 C CA . VAL A 1 89 ? -7.367 -10.369 -3.599 1.00 95.56 89 VAL A CA 1
ATOM 721 C C . VAL A 1 89 ? -6.908 -11.805 -3.812 1.00 95.56 89 VAL A C 1
ATOM 723 O O . VAL A 1 89 ? -7.679 -12.746 -3.600 1.00 95.56 89 VAL A O 1
ATOM 726 N N . TYR A 1 90 ? -5.628 -11.950 -4.142 1.00 92.38 90 TYR A N 1
ATOM 727 C CA . TYR A 1 90 ? -4.966 -13.219 -4.439 1.00 92.38 90 TYR A CA 1
ATOM 728 C C . TYR A 1 90 ? -3.685 -13.372 -3.609 1.00 92.38 90 TYR A C 1
ATOM 730 O O . TYR A 1 90 ? -3.261 -12.438 -2.926 1.00 92.38 90 TYR A O 1
ATOM 738 N N . GLY A 1 91 ? -3.081 -14.559 -3.659 1.00 94.19 91 GLY A N 1
ATOM 739 C CA . GLY A 1 91 ? -1.844 -14.868 -2.947 1.00 94.19 91 GLY A CA 1
ATOM 740 C C . GLY A 1 91 ? -2.046 -15.462 -1.556 1.00 94.19 91 GLY A C 1
ATOM 741 O O . GLY A 1 91 ? -3.151 -15.816 -1.130 1.00 94.19 91 GLY A O 1
ATOM 742 N N . ARG A 1 92 ? -0.936 -15.591 -0.830 1.00 94.62 92 ARG A N 1
ATOM 743 C CA . ARG A 1 92 ? -0.892 -16.228 0.485 1.00 94.62 92 ARG A CA 1
ATOM 744 C C . ARG A 1 92 ? -1.331 -15.245 1.561 1.00 94.62 92 ARG A C 1
ATOM 746 O O . ARG A 1 92 ? -0.747 -14.174 1.717 1.00 94.62 92 ARG A O 1
ATOM 753 N N . LYS A 1 93 ? -2.327 -15.639 2.359 1.00 96.38 93 LYS A N 1
ATOM 754 C CA . LYS A 1 93 ? -2.702 -14.912 3.576 1.00 96.38 93 LYS A CA 1
ATOM 755 C C . LYS A 1 93 ? -1.544 -14.969 4.575 1.00 96.38 93 LYS A C 1
ATOM 757 O O . LYS A 1 93 ? -1.072 -16.056 4.908 1.00 96.38 93 LYS A O 1
ATOM 762 N N . ARG A 1 94 ? -1.111 -13.812 5.067 1.00 95.50 94 ARG A N 1
ATOM 763 C CA . ARG A 1 94 ? -0.044 -13.667 6.066 1.00 95.50 94 ARG A CA 1
ATOM 764 C C . ARG A 1 94 ? -0.578 -12.982 7.315 1.00 95.50 94 ARG A C 1
ATOM 766 O O . ARG A 1 94 ? -1.461 -12.124 7.226 1.00 95.50 94 ARG A O 1
ATOM 773 N N . ASN A 1 95 ? -0.033 -13.354 8.469 1.00 94.75 95 ASN A N 1
ATOM 774 C CA . ASN A 1 95 ? -0.187 -12.557 9.675 1.00 94.75 95 ASN A CA 1
ATOM 775 C C . ASN A 1 95 ? 0.590 -11.249 9.480 1.00 94.75 95 ASN A C 1
ATOM 777 O O . ASN A 1 95 ? 1.764 -11.266 9.114 1.00 94.75 95 ASN A O 1
ATOM 781 N N . ALA A 1 96 ? -0.078 -10.118 9.686 1.00 93.50 96 ALA A N 1
ATOM 782 C CA . ALA A 1 96 ? 0.536 -8.825 9.437 1.00 93.50 96 ALA A CA 1
ATOM 783 C C . ALA A 1 96 ? 1.622 -8.485 10.474 1.00 93.50 96 ALA A C 1
ATOM 785 O O . ALA A 1 96 ? 2.609 -7.862 10.105 1.00 93.50 96 ALA A O 1
ATOM 786 N N . SER A 1 97 ? 1.506 -8.919 11.736 1.00 92.38 97 SER A N 1
ATOM 787 C CA . SER A 1 97 ? 2.556 -8.646 12.731 1.00 92.38 97 SER A CA 1
ATOM 788 C C . SER A 1 97 ? 3.853 -9.390 12.430 1.00 92.38 97 SER A C 1
ATOM 790 O O . SER A 1 97 ? 4.937 -8.849 12.630 1.00 92.38 97 SER A O 1
ATOM 792 N N . GLU A 1 98 ? 3.742 -10.615 11.914 1.00 93.44 98 GLU A N 1
ATOM 793 C CA . GLU A 1 98 ? 4.886 -11.408 11.451 1.00 93.44 98 GLU A CA 1
ATOM 794 C C . GLU A 1 98 ? 5.499 -10.806 10.186 1.00 93.44 98 GLU A C 1
ATOM 796 O O . GLU A 1 98 ? 6.714 -10.667 10.099 1.00 93.44 98 GLU A O 1
ATOM 801 N N . TYR A 1 99 ? 4.654 -10.410 9.231 1.00 92.94 99 TYR A N 1
ATOM 802 C CA . TYR A 1 99 ? 5.091 -9.807 7.976 1.00 92.94 99 TYR A CA 1
ATOM 803 C C . TYR A 1 99 ? 5.844 -8.488 8.205 1.00 92.94 99 TYR A C 1
ATOM 805 O O . TYR A 1 99 ? 6.979 -8.341 7.767 1.00 92.94 99 TYR A O 1
ATOM 813 N N . PHE A 1 100 ? 5.252 -7.560 8.962 1.00 90.56 100 PHE A N 1
ATOM 814 C CA . PHE A 1 100 ? 5.856 -6.257 9.258 1.00 90.56 100 PHE A CA 1
ATOM 815 C C . PHE A 1 100 ? 6.950 -6.319 10.340 1.00 90.56 100 PHE A C 1
ATOM 817 O O . PHE A 1 100 ? 7.562 -5.294 10.656 1.00 90.56 100 PHE A O 1
ATOM 824 N N . LYS A 1 101 ? 7.151 -7.493 10.963 1.00 91.00 101 LYS A N 1
ATOM 825 C CA . LYS A 1 101 ? 8.042 -7.716 12.117 1.00 91.00 101 LYS A CA 1
ATOM 826 C C . LYS A 1 101 ? 7.819 -6.703 13.253 1.00 91.00 101 LYS A C 1
ATOM 828 O O . LYS A 1 101 ? 8.758 -6.289 13.928 1.00 91.00 101 LYS A O 1
ATOM 833 N N . ARG A 1 102 ? 6.570 -6.265 13.449 1.00 88.50 102 ARG A N 1
ATOM 834 C CA . ARG 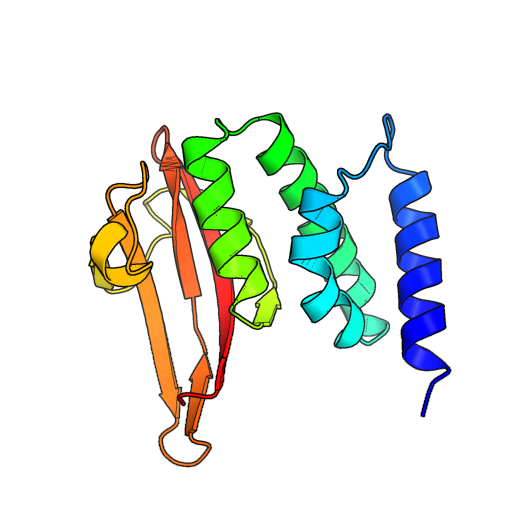A 1 102 ? 6.171 -5.263 14.454 1.00 88.50 102 ARG A CA 1
ATOM 835 C C . ARG A 1 102 ? 4.698 -5.393 14.827 1.00 88.50 102 ARG A C 1
ATOM 837 O O . ARG A 1 102 ? 3.898 -5.947 14.076 1.00 88.50 102 ARG A O 1
ATOM 844 N N . SER A 1 103 ? 4.323 -4.827 15.972 1.00 89.19 103 SER A N 1
ATOM 845 C CA . SER A 1 103 ? 2.914 -4.727 16.366 1.00 89.19 103 SER A CA 1
ATOM 846 C C . SER A 1 103 ? 2.139 -3.838 15.388 1.00 89.19 103 SER A C 1
ATOM 848 O O . SER A 1 103 ? 2.571 -2.733 15.064 1.00 89.19 103 SER A O 1
ATOM 850 N N . THR A 1 104 ? 0.992 -4.319 14.909 1.00 91.12 104 THR A N 1
ATOM 851 C CA . THR A 1 104 ? 0.130 -3.607 13.959 1.00 91.12 104 THR A CA 1
ATOM 852 C C . THR A 1 104 ? -1.343 -3.869 14.258 1.00 91.12 104 THR A C 1
ATOM 854 O O . THR A 1 104 ? -1.726 -4.949 14.707 1.00 91.12 104 THR A O 1
ATOM 857 N N . ALA A 1 105 ? -2.202 -2.879 13.997 1.00 90.12 105 ALA A N 1
ATOM 858 C CA . ALA A 1 105 ? -3.649 -3.063 14.094 1.00 90.12 105 ALA A CA 1
ATOM 859 C C . ALA A 1 105 ? -4.234 -3.834 12.897 1.00 90.12 105 ALA A C 1
ATOM 861 O O . ALA A 1 105 ? -5.382 -4.288 12.953 1.00 90.12 105 ALA A O 1
ATOM 862 N N . MET A 1 106 ? -3.469 -3.975 11.812 1.00 92.69 106 MET A N 1
ATOM 863 C CA . MET A 1 106 ? -3.818 -4.847 10.700 1.00 92.69 106 MET A CA 1
ATOM 864 C C . MET A 1 106 ? -3.647 -6.297 11.157 1.00 92.69 106 MET A C 1
ATOM 866 O O . MET A 1 106 ? -2.599 -6.662 11.664 1.00 92.69 106 MET A O 1
ATOM 870 N N . ARG A 1 107 ? -4.679 -7.136 11.014 1.00 90.81 107 ARG A N 1
ATOM 871 C CA . ARG A 1 107 ? -4.600 -8.544 11.455 1.00 90.81 107 ARG A 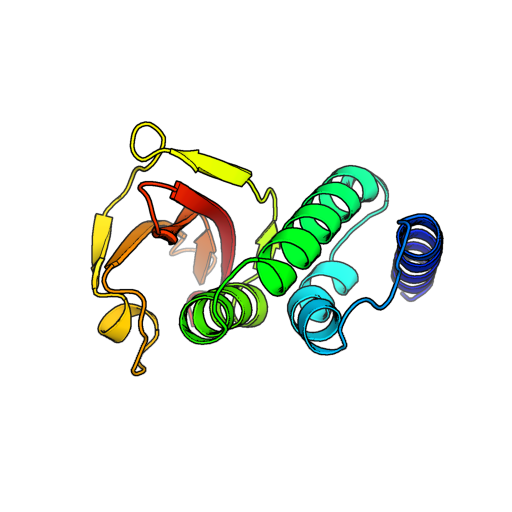CA 1
ATOM 872 C C . ARG A 1 107 ? -3.917 -9.437 10.426 1.00 90.81 107 ARG A C 1
ATOM 874 O O . ARG A 1 107 ? -3.182 -10.353 10.769 1.00 90.81 107 ARG A O 1
ATOM 881 N N . HIS A 1 108 ? -4.230 -9.212 9.158 1.00 93.56 108 HIS A N 1
ATOM 882 C CA . HIS A 1 108 ? -3.714 -10.009 8.058 1.00 93.56 108 HIS A CA 1
ATOM 883 C C . HIS A 1 108 ? -3.629 -9.169 6.791 1.00 93.56 108 HIS A C 1
ATOM 885 O O . HIS A 1 108 ? -4.356 -8.186 6.634 1.00 93.56 108 HIS A O 1
ATOM 891 N N . LEU A 1 109 ? -2.783 -9.630 5.885 1.00 96.25 109 LEU A N 1
ATOM 892 C CA . LEU A 1 109 ? -2.647 -9.150 4.517 1.00 96.25 109 LEU A CA 1
ATOM 893 C C . LEU A 1 109 ? -2.529 -10.354 3.582 1.00 96.25 109 LEU A C 1
ATOM 895 O O . LEU A 1 109 ? -2.450 -11.499 4.044 1.00 96.25 109 LEU A O 1
ATOM 899 N N . TYR A 1 110 ? -2.545 -10.105 2.279 1.00 97.12 110 TYR A N 1
ATOM 900 C CA . TYR A 1 110 ? -2.245 -11.131 1.285 1.00 97.12 110 TYR A CA 1
ATOM 901 C C . TYR A 1 110 ? -1.036 -10.704 0.472 1.00 97.12 110 TYR A C 1
ATOM 903 O O . TYR A 1 110 ? -0.927 -9.540 0.096 1.00 97.12 110 TYR A O 1
ATOM 911 N N . GLN A 1 111 ? -0.144 -11.653 0.224 1.00 95.00 111 GLN A N 1
ATOM 912 C CA . GLN A 1 111 ? 1.087 -11.441 -0.518 1.00 95.00 111 GLN A CA 1
ATOM 913 C C . GLN A 1 111 ? 1.150 -12.444 -1.666 1.00 95.00 111 GLN A C 1
ATOM 915 O O . GLN A 1 111 ? 1.027 -13.654 -1.457 1.00 95.00 111 GLN A O 1
ATOM 920 N N . ASP A 1 112 ? 1.352 -11.922 -2.865 1.00 95.06 112 ASP A N 1
ATOM 921 C CA . ASP A 1 112 ? 1.551 -12.653 -4.109 1.00 95.06 112 ASP A CA 1
ATOM 922 C C . ASP A 1 112 ? 2.834 -12.130 -4.759 1.00 95.06 112 ASP A C 1
ATOM 924 O O . ASP A 1 112 ? 2.799 -11.302 -5.668 1.00 95.06 112 ASP A O 1
ATOM 928 N N . THR A 1 113 ? 3.976 -12.509 -4.188 1.00 92.00 113 THR A N 1
ATOM 929 C CA . THR A 1 113 ? 5.303 -12.055 -4.618 1.00 92.00 113 THR A CA 1
ATOM 930 C C . THR A 1 113 ? 6.159 -13.239 -5.023 1.00 92.00 113 THR A C 1
ATOM 932 O O . THR A 1 113 ? 6.177 -14.256 -4.328 1.00 92.00 113 THR A O 1
ATOM 935 N N . SER A 1 114 ? 6.904 -13.078 -6.108 1.00 89.81 114 SER A N 1
ATOM 936 C CA . SER A 1 114 ? 7.897 -14.028 -6.598 1.00 89.81 114 SER A CA 1
ATOM 937 C C . SER A 1 114 ? 9.300 -13.469 -6.402 1.00 89.81 114 SER A C 1
ATOM 939 O O . SER A 1 114 ? 9.518 -12.271 -6.591 1.00 89.81 114 SER A O 1
ATOM 941 N N . VAL A 1 115 ? 10.234 -14.348 -6.054 1.00 89.19 115 VAL A N 1
ATOM 942 C CA . VAL A 1 115 ? 11.665 -14.045 -5.980 1.00 89.19 115 VAL A CA 1
ATOM 943 C C . VAL A 1 115 ? 12.318 -14.550 -7.262 1.00 89.19 115 VAL A C 1
ATOM 945 O O . VAL A 1 115 ? 12.082 -15.689 -7.662 1.00 89.19 115 VAL A O 1
ATOM 948 N N . ASP A 1 116 ? 13.111 -13.702 -7.902 1.00 86.75 116 ASP A N 1
ATOM 949 C CA . ASP A 1 116 ? 14.063 -14.102 -8.928 1.00 86.75 116 ASP A CA 1
ATOM 950 C C . ASP A 1 116 ? 15.415 -14.362 -8.255 1.00 86.75 116 ASP A C 1
ATOM 952 O O . ASP A 1 116 ? 16.124 -13.443 -7.835 1.00 86.75 116 ASP A O 1
ATOM 956 N N . GLU A 1 117 ? 15.761 -15.643 -8.138 1.00 82.69 117 GLU A N 1
ATOM 957 C CA . GLU A 1 117 ? 16.995 -16.103 -7.499 1.00 82.69 117 GLU A CA 1
ATOM 958 C C . GLU A 1 117 ? 18.258 -15.646 -8.243 1.00 82.69 117 GLU A C 1
ATOM 960 O O . GLU A 1 117 ? 19.324 -15.556 -7.640 1.00 82.69 117 GLU A O 1
ATOM 965 N N . LYS A 1 118 ? 18.167 -15.336 -9.545 1.00 81.19 118 LYS A N 1
ATOM 966 C CA . LYS A 1 118 ? 19.336 -14.937 -10.344 1.00 81.19 118 LYS A CA 1
ATOM 967 C C . LYS A 1 118 ? 19.709 -13.481 -10.127 1.00 81.19 118 LYS A C 1
ATOM 969 O O . LYS A 1 118 ? 20.892 -13.153 -10.099 1.00 81.19 118 LYS A O 1
ATOM 974 N N . SER A 1 119 ? 18.710 -12.614 -10.013 1.00 80.50 119 SER A N 1
ATOM 975 C CA . SER A 1 119 ? 18.905 -11.183 -9.767 1.00 80.50 119 SER A CA 1
ATOM 976 C C . SER A 1 119 ? 18.844 -10.816 -8.291 1.00 80.50 119 SER A C 1
ATOM 978 O O . SER A 1 119 ? 18.972 -9.638 -7.971 1.00 80.50 119 SER A O 1
ATOM 980 N N . ASN A 1 120 ? 18.640 -11.801 -7.410 1.00 85.75 120 ASN A N 1
ATOM 981 C CA . ASN A 1 120 ? 18.409 -11.605 -5.986 1.00 85.75 120 ASN A CA 1
ATOM 982 C C . ASN A 1 120 ? 17.393 -10.484 -5.724 1.00 85.75 120 ASN A C 1
ATOM 984 O O . ASN A 1 120 ? 17.644 -9.556 -4.957 1.00 85.75 120 ASN A O 1
ATOM 988 N N . SER A 1 121 ? 16.268 -10.529 -6.432 1.00 88.06 121 SER A N 1
ATOM 989 C CA . SER A 1 121 ? 15.233 -9.503 -6.361 1.00 88.06 121 SER A CA 1
ATOM 990 C C . SER A 1 121 ? 13.852 -10.129 -6.289 1.00 88.06 121 SER A C 1
ATOM 992 O O . SER A 1 121 ? 13.651 -11.298 -6.617 1.00 88.06 121 SER A O 1
ATOM 994 N N . TYR A 1 122 ? 12.868 -9.357 -5.847 1.00 91.50 122 TYR A N 1
ATOM 995 C CA . TYR A 1 122 ? 11.483 -9.792 -5.810 1.00 91.50 122 TYR A CA 1
ATOM 996 C C . TYR A 1 122 ? 10.569 -8.764 -6.454 1.00 91.50 122 TYR A C 1
ATOM 998 O O . TYR A 1 122 ? 10.838 -7.562 -6.493 1.00 91.50 122 TYR A O 1
ATOM 1006 N N . SER A 1 123 ? 9.437 -9.256 -6.940 1.00 92.62 123 SER A N 1
ATOM 1007 C CA . SER A 1 123 ? 8.331 -8.414 -7.368 1.00 92.62 123 SER A CA 1
ATOM 1008 C C . SER A 1 123 ? 7.000 -9.122 -7.171 1.00 92.62 123 SER A C 1
ATOM 1010 O O . SER A 1 123 ? 6.935 -10.341 -7.002 1.00 92.62 123 SER A O 1
ATOM 1012 N N . GLY A 1 124 ? 5.920 -8.352 -7.158 1.00 94.38 124 GLY A N 1
ATOM 1013 C CA . GLY A 1 124 ? 4.577 -8.901 -7.126 1.00 94.38 124 GLY A CA 1
ATOM 1014 C C . GLY A 1 124 ? 3.587 -7.944 -6.504 1.00 94.38 124 GLY A C 1
ATOM 1015 O O . GLY A 1 124 ? 3.635 -6.742 -6.753 1.00 94.38 124 GLY A O 1
ATOM 1016 N N . ARG A 1 125 ? 2.643 -8.490 -5.738 1.00 95.81 125 ARG A N 1
ATOM 1017 C CA . ARG A 1 125 ? 1.503 -7.742 -5.212 1.00 95.81 125 ARG A CA 1
ATOM 1018 C C . ARG A 1 125 ? 1.302 -7.989 -3.736 1.00 95.81 125 ARG A C 1
ATOM 1020 O O . ARG A 1 125 ? 1.305 -9.130 -3.275 1.00 95.81 125 ARG A O 1
ATOM 1027 N N . VAL A 1 126 ? 1.021 -6.912 -3.023 1.00 96.62 126 VAL A N 1
ATOM 1028 C CA . VAL A 1 126 ? 0.613 -6.945 -1.623 1.00 96.62 126 VAL A CA 1
ATOM 1029 C C . VAL A 1 126 ? -0.763 -6.304 -1.500 1.00 96.62 126 VAL A C 1
ATOM 1031 O O . VAL A 1 126 ? -1.053 -5.268 -2.098 1.00 96.62 126 VAL A O 1
ATOM 1034 N N . TYR A 1 127 ? -1.643 -6.953 -0.741 1.00 97.56 127 TYR A N 1
ATOM 1035 C CA . TYR A 1 127 ? -3.006 -6.502 -0.486 1.00 97.56 127 TYR A CA 1
ATOM 1036 C C . TYR A 1 127 ? -3.171 -6.190 1.000 1.00 97.56 127 TYR A C 1
ATOM 1038 O O . TYR A 1 127 ? -3.359 -7.088 1.829 1.00 97.56 127 TYR A O 1
ATOM 1046 N N . LEU A 1 128 ? -3.131 -4.902 1.329 1.00 96.44 128 LEU A N 1
ATOM 1047 C CA . LEU A 1 128 ? -3.217 -4.388 2.692 1.00 96.44 128 LEU A CA 1
ATOM 1048 C C . LEU A 1 128 ? -4.677 -4.188 3.103 1.00 96.44 128 LEU A C 1
ATOM 1050 O O . LEU A 1 128 ? -5.426 -3.477 2.434 1.00 96.44 128 LEU A O 1
ATOM 1054 N N . TYR A 1 129 ? -5.105 -4.804 4.205 1.00 95.25 129 TYR A N 1
ATOM 1055 C CA . TYR A 1 129 ? -6.494 -4.709 4.656 1.00 95.25 129 TYR A CA 1
ATOM 1056 C C . TYR A 1 129 ? -6.799 -3.344 5.285 1.00 95.25 129 TYR A C 1
ATOM 1058 O O . TYR A 1 129 ? -6.222 -2.982 6.310 1.00 95.25 129 TYR A O 1
ATOM 1066 N N . LEU A 1 130 ? -7.769 -2.619 4.721 1.00 93.38 130 LEU A N 1
ATOM 1067 C CA . LEU A 1 130 ? -8.146 -1.273 5.174 1.00 93.38 130 LEU A CA 1
ATOM 1068 C C . LEU A 1 130 ? -9.401 -1.239 6.062 1.00 93.38 130 LEU A C 1
ATOM 1070 O O . LEU A 1 130 ? -9.746 -0.192 6.611 1.00 93.38 130 LEU A O 1
ATOM 1074 N N . GLY A 1 131 ? -10.110 -2.364 6.198 1.00 89.38 131 GLY A N 1
ATOM 1075 C CA . GLY A 1 131 ? -11.400 -2.434 6.891 1.00 89.38 131 GLY A CA 1
ATOM 1076 C C . GLY A 1 131 ? -12.609 -2.459 5.949 1.00 89.38 131 GLY A C 1
ATOM 1077 O O . GLY A 1 131 ? -12.582 -1.916 4.841 1.00 89.38 131 GLY A O 1
ATOM 1078 N N . GLY A 1 132 ? -13.698 -3.090 6.401 1.00 88.00 132 GLY A N 1
ATOM 1079 C CA . GLY A 1 132 ? -14.957 -3.172 5.648 1.00 88.00 132 GLY A CA 1
ATOM 1080 C C . GLY A 1 132 ? -14.837 -3.953 4.337 1.00 88.00 132 GLY A C 1
ATOM 1081 O O . GLY A 1 132 ? -15.438 -3.565 3.343 1.00 88.00 132 GLY A O 1
ATOM 1082 N N . GLY A 1 133 ? -13.997 -4.995 4.300 1.00 89.81 133 GLY A N 1
ATOM 1083 C CA . GLY A 1 133 ? -13.790 -5.823 3.102 1.00 89.81 133 GLY A CA 1
ATOM 1084 C C . GLY A 1 133 ? -12.981 -5.165 1.974 1.00 89.81 133 GLY A C 1
ATOM 1085 O O 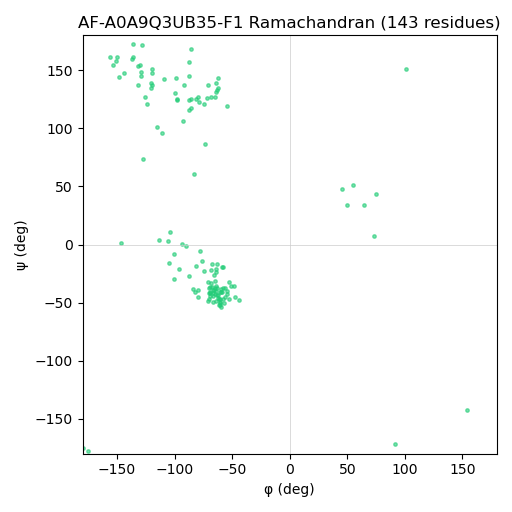. GLY A 1 133 ? -12.875 -5.744 0.893 1.00 89.81 133 GLY A O 1
ATOM 1086 N N . ARG A 1 134 ? -12.404 -3.979 2.215 1.00 94.69 134 ARG A N 1
ATOM 1087 C CA . ARG A 1 134 ? -11.585 -3.234 1.249 1.00 94.69 134 ARG A CA 1
ATOM 1088 C C . ARG A 1 134 ? -10.097 -3.452 1.496 1.00 94.69 134 ARG A C 1
ATOM 1090 O O . ARG A 1 134 ? -9.651 -3.497 2.645 1.00 94.69 134 ARG A O 1
ATOM 1097 N N . TYR A 1 135 ? -9.345 -3.519 0.407 1.00 96.94 135 TYR A N 1
ATOM 1098 C CA . TYR A 1 135 ? -7.903 -3.706 0.405 1.00 96.94 135 TYR A CA 1
ATOM 1099 C C . TYR A 1 135 ? -7.233 -2.642 -0.463 1.00 96.94 135 TYR A C 1
ATOM 1101 O O . TYR A 1 135 ? -7.780 -2.245 -1.494 1.00 96.94 135 TYR A O 1
ATOM 1109 N N . LEU A 1 136 ? -6.047 -2.198 -0.057 1.00 97.00 136 LEU A N 1
ATOM 1110 C CA . LEU A 1 136 ? -5.126 -1.490 -0.937 1.00 97.00 136 LEU A CA 1
ATOM 1111 C C . LEU A 1 136 ? -4.260 -2.531 -1.644 1.00 97.00 136 LEU A C 1
ATOM 1113 O O . LEU A 1 136 ? -3.502 -3.240 -0.988 1.00 97.00 136 LEU A O 1
ATOM 1117 N N . LYS A 1 137 ? -4.394 -2.622 -2.964 1.00 97.06 137 LYS A N 1
ATOM 1118 C CA . LYS A 1 137 ? -3.469 -3.338 -3.839 1.00 97.06 137 LYS A CA 1
ATOM 1119 C C . LYS A 1 137 ? -2.252 -2.448 -4.077 1.00 97.06 137 LYS A C 1
ATOM 1121 O O . LYS A 1 137 ? -2.415 -1.314 -4.532 1.00 97.06 137 LYS A O 1
ATOM 1126 N N . VAL A 1 138 ? -1.074 -2.997 -3.824 1.00 95.19 138 VAL A N 1
ATOM 1127 C CA . VAL A 1 138 ? 0.227 -2.379 -4.077 1.00 95.19 138 VAL A CA 1
ATOM 1128 C C . VAL A 1 138 ? 1.014 -3.336 -4.963 1.00 95.19 138 VAL A C 1
ATOM 1130 O O . VAL A 1 138 ? 1.210 -4.487 -4.571 1.00 95.19 138 VAL A O 1
ATOM 1133 N N . ASP A 1 139 ? 1.428 -2.901 -6.155 1.00 93.50 139 ASP A N 1
ATOM 1134 C CA . ASP A 1 139 ? 2.462 -3.637 -6.885 1.00 93.50 139 ASP A CA 1
ATOM 1135 C C . ASP A 1 139 ? 3.805 -3.244 -6.254 1.00 93.50 139 ASP A C 1
ATOM 1137 O O . ASP A 1 139 ? 4.104 -2.053 -6.167 1.00 93.50 139 ASP A O 1
ATOM 1141 N N . VAL A 1 140 ? 4.567 -4.227 -5.773 1.00 92.62 140 VAL A N 1
ATOM 1142 C CA . VAL A 1 140 ? 5.822 -4.033 -5.030 1.00 92.62 140 VAL A CA 1
ATOM 1143 C C . VAL A 1 140 ? 6.997 -4.681 -5.749 1.00 92.62 140 VAL A C 1
ATOM 1145 O O . VAL A 1 140 ? 6.829 -5.686 -6.445 1.00 92.62 140 VAL A O 1
ATOM 1148 N N . TRP A 1 141 ? 8.189 -4.123 -5.564 1.00 90.88 141 TRP A N 1
ATOM 1149 C CA . TRP A 1 141 ? 9.453 -4.709 -5.997 1.00 90.88 141 TRP A CA 1
ATOM 1150 C C . TRP A 1 141 ? 10.615 -4.229 -5.128 1.00 90.88 141 TRP A C 1
ATOM 1152 O O . TRP A 1 141 ? 10.585 -3.136 -4.559 1.00 90.88 141 TRP A O 1
ATOM 1162 N N . GLY A 1 142 ? 11.668 -5.031 -5.059 1.00 86.44 142 GLY A N 1
ATOM 1163 C CA . GLY A 1 142 ? 12.881 -4.689 -4.330 1.00 86.44 142 GLY A CA 1
ATOM 1164 C C . GLY A 1 142 ? 13.929 -5.783 -4.436 1.00 86.44 142 GLY A C 1
ATOM 1165 O O . GLY A 1 142 ? 13.732 -6.773 -5.139 1.00 86.44 142 GLY A O 1
ATOM 1166 N N . ASP A 1 143 ? 15.025 -5.602 -3.714 1.00 82.00 143 ASP A N 1
ATOM 1167 C CA . ASP A 1 143 ? 16.114 -6.571 -3.670 1.00 82.00 143 ASP A CA 1
ATOM 1168 C C . ASP A 1 143 ? 15.895 -7.546 -2.506 1.00 82.00 143 ASP A C 1
ATOM 1170 O O . ASP A 1 143 ? 15.475 -7.163 -1.410 1.00 82.00 143 ASP A O 1
ATOM 1174 N N . SER A 1 144 ? 16.140 -8.826 -2.756 1.00 65.31 144 SER A N 1
ATOM 1175 C CA . SER A 1 144 ? 16.026 -9.933 -1.808 1.00 65.31 144 SER A CA 1
ATOM 1176 C C . SER A 1 144 ? 17.299 -10.033 -0.961 1.00 65.31 144 SER A C 1
ATOM 1178 O O . SER A 1 144 ? 18.014 -11.023 -1.037 1.00 65.31 144 SER A O 1
ATOM 1180 N N . ASN A 1 145 ? 17.638 -8.991 -0.200 1.00 55.38 145 ASN A N 1
ATOM 1181 C CA . ASN A 1 145 ? 18.775 -9.050 0.733 1.00 55.38 145 ASN A CA 1
ATOM 1182 C C . ASN A 1 145 ? 18.529 -10.021 1.894 1.00 55.38 145 ASN A C 1
ATOM 1184 O O . ASN A 1 145 ? 17.406 -10.007 2.456 1.00 55.38 145 ASN A O 1
#

Radius of gyration: 15.58 Å; Cα contacts (8 Å, |Δi|>4): 214; chains: 1; bounding box: 38×39×36 Å

Solvent-accessible surface area (backbone atoms only — not comparable to full-atom values): 8240 Å² total; per-residue (Å²): 143,70,69,64,50,57,50,48,52,52,53,46,51,56,57,48,72,69,42,90,84,72,69,78,49,68,67,60,51,63,30,38,49,79,46,59,74,70,54,58,80,93,45,47,69,58,48,55,52,34,51,56,50,49,57,54,43,58,75,72,42,57,63,65,56,37,55,61,51,43,48,57,41,58,79,31,49,60,45,84,57,41,84,38,50,63,90,78,64,62,62,48,79,40,54,30,34,68,72,70,71,41,94,59,76,40,70,44,32,24,44,39,67,50,73,44,83,88,75,41,24,33,39,39,37,37,34,44,55,73,58,93,64,32,25,42,38,35,36,38,34,49,71,61,122

Organism: Vibrio parahaemolyticus (NCBI:txid670)

Mean predicted aligned error: 8.45 Å

Nearest PDB structures (foldseek):
  3d7q-assembly1_B-2  TM=3.672E-01  e=5.206E-01  Nostoc punctiforme PCC 73102
  1xn6-assembly1_A  TM=5.266E-01  e=6.488E+00  Bacillus cereus
  2zfd-assembly1_B  TM=4.516E-01  e=7.769E+00  Arabidopsis thaliana
  6z2c-assembly3_C  TM=4.836E-01  e=4.525E+00  Homo sapiens
  1xa1-assembly3_C  TM=2.312E-01  e=8.418E-01  Staphylococcus aureus

Secondary structure (DSSP, 8-state):
--HHHHHHHHHHHHHHHTSTT----HHHHHHHHHHHTT--GGGHHHHHHHHHHHHHHHHHS-HHHHHHHHHHHHHSEEEEEEEEEGGG--SEEEEHHHHTTS--S--EEEEEEEEETTTTEEEEEEEEEEETTEEEEEEEEEE--

Foldseek 3Di:
DPPFLVVLVVVLVVLQVPPPPDPPDPLLCQLCVVQSNPDGPVCSVQVSVVSVVLVVCVVPADPLLNVLVSLQSNVWHKTDKDKDFPVPADADKDQSCVVSVHDGPFGIKHDDKDADPVQQKMWDWIWRDRDPRITIIITTIDGND

Sequence (145 aa):
MSISCENTAKALQKHLNNIPNHQASEITLDCMEPYLAKVNDDRLQYLVKDTKLLFRLERNLKKKIWDPVCWELREHGFGNLALVGRQSVYGRKRNASEYFKRSTAMRHLYQDTSVDEKSNSYSGRVYLYLGGGRYLKVDVWGDSN